Protein AF-A0A0Q0E1R9-F1 (afdb_monomer_lite)

pLDDT: mean 78.46, std 16.95, range [34.97, 96.44]

Secondary structure (DSSP, 8-state):
------GGGGSSHHHHHHHHHHHHHHHHIIIIIIIHHHTTSS--GGGS-HHHHHHHHHHHHHHHHHHHHHHHHHHHHHS----

Foldseek 3Di:
DDPPPPPVLVPPPPVLLVVLLVVLVVVLCCVQVPVCVVVVVDHHLVVDDPVSNCCSSVVSSVVSSVVSSVVSVVCVVPPDPPD

Organism: NCBI:txid264459

Sequence (83 aa):
MDFRINQRLLRYPRVAVWQGFGFGMLVTLAFHGVLLPMFHWAPPLWELPPAEWASETFGHLLWIWVIEVIRRDLQQRWSPDHG

Radius of gyration: 17.26 Å; chains: 1; bounding box: 36×36×49 Å

InterPro domains:
  IPR009898 Protein of unknown function DUF1440 [PF07274] (11-69)

Structure (mmCIF, N/CA/C/O backbone):
data_AF-A0A0Q0E1R9-F1
#
_entry.id   AF-A0A0Q0E1R9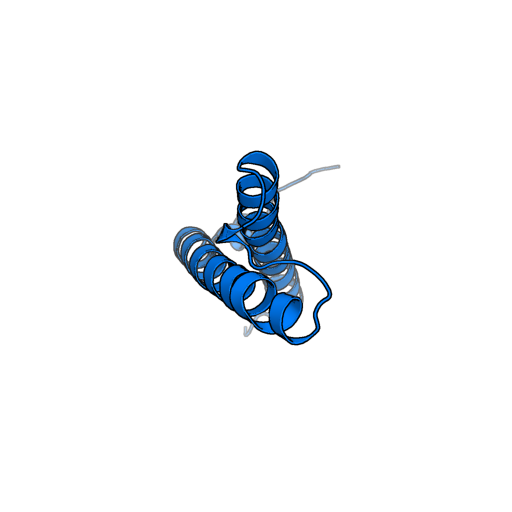-F1
#
loop_
_atom_site.group_PDB
_atom_site.id
_atom_site.type_symbol
_atom_site.label_atom_id
_atom_site.label_alt_id
_atom_site.label_comp_id
_atom_site.label_asym_id
_atom_site.label_entity_id
_atom_site.label_seq_id
_atom_site.pdbx_PDB_ins_code
_atom_site.Cartn_x
_atom_site.Cartn_y
_atom_site.Cartn_z
_atom_site.occupancy
_atom_site.B_iso_or_equiv
_atom_site.auth_seq_id
_atom_site.auth_comp_id
_atom_site.auth_asym_id
_atom_site.auth_atom_id
_atom_site.pdbx_PDB_model_num
ATOM 1 N N . MET A 1 1 ? -11.663 22.491 22.283 1.00 34.97 1 MET A N 1
ATOM 2 C CA . MET A 1 1 ? -11.567 21.192 21.591 1.00 34.97 1 MET A CA 1
ATOM 3 C C . MET A 1 1 ? -10.437 20.421 22.243 1.00 34.97 1 MET A C 1
ATOM 5 O O . MET A 1 1 ? -9.284 20.751 22.012 1.00 34.97 1 MET A O 1
ATOM 9 N N . ASP A 1 2 ? -10.774 19.515 23.158 1.00 35.38 2 ASP A N 1
ATOM 10 C CA . ASP A 1 2 ? -9.807 18.739 23.938 1.00 35.38 2 ASP A CA 1
ATOM 11 C C . ASP A 1 2 ? -9.561 17.402 23.226 1.00 35.38 2 ASP A C 1
ATOM 13 O O . ASP A 1 2 ? -10.418 16.518 23.215 1.00 35.38 2 ASP A O 1
ATOM 17 N N . PHE A 1 3 ? -8.417 17.290 22.551 1.00 44.84 3 PHE A N 1
ATOM 18 C CA . PHE A 1 3 ? -7.994 16.077 21.854 1.00 44.84 3 PHE A CA 1
ATOM 19 C C . PHE A 1 3 ? -7.314 15.140 22.863 1.00 44.84 3 PHE A C 1
ATOM 21 O O . PHE A 1 3 ? -6.111 14.888 22.796 1.00 44.84 3 PHE A O 1
ATOM 28 N N . ARG A 1 4 ? -8.069 14.632 23.849 1.00 43.78 4 ARG A N 1
ATOM 29 C CA . ARG A 1 4 ? -7.561 13.571 24.731 1.00 43.78 4 ARG A CA 1
ATOM 30 C C . ARG A 1 4 ? -7.464 12.289 23.913 1.00 43.78 4 ARG A C 1
ATOM 32 O O . ARG A 1 4 ? -8.448 11.571 23.757 1.00 43.78 4 ARG A O 1
ATOM 39 N N . ILE A 1 5 ? -6.274 12.001 23.387 1.00 52.34 5 ILE A N 1
ATOM 40 C CA . ILE A 1 5 ? -5.930 10.686 22.837 1.00 52.34 5 ILE A CA 1
ATOM 41 C C . ILE A 1 5 ? -6.195 9.662 23.949 1.00 52.34 5 ILE A C 1
ATOM 43 O O . ILE A 1 5 ? -5.467 9.585 24.941 1.00 52.34 5 ILE A O 1
ATOM 47 N N . ASN A 1 6 ? -7.293 8.923 23.825 1.00 41.91 6 ASN A N 1
ATOM 48 C CA . ASN A 1 6 ? -7.712 7.924 24.793 1.00 41.91 6 ASN A CA 1
ATOM 49 C C . ASN A 1 6 ? -6.637 6.826 24.856 1.00 41.91 6 ASN A C 1
ATOM 51 O O . ASN A 1 6 ? -6.398 6.120 23.876 1.00 41.91 6 ASN A O 1
ATOM 55 N N . GLN A 1 7 ? -5.981 6.668 26.010 1.00 50.81 7 GLN A N 1
ATOM 56 C CA . GLN A 1 7 ? -4.882 5.710 26.202 1.00 50.81 7 GLN A CA 1
ATOM 57 C C . GLN A 1 7 ? -5.305 4.233 26.040 1.00 50.81 7 GLN A C 1
ATOM 59 O O . GLN A 1 7 ? -4.457 3.343 26.060 1.00 50.81 7 GLN A O 1
ATOM 64 N N . ARG A 1 8 ? -6.598 3.945 25.811 1.00 51.31 8 ARG A N 1
ATOM 65 C CA . ARG A 1 8 ? -7.091 2.607 25.437 1.00 51.31 8 ARG A CA 1
ATOM 66 C C . ARG A 1 8 ? -6.655 2.147 24.035 1.00 51.31 8 ARG A C 1
ATOM 68 O O . ARG A 1 8 ? -6.604 0.937 23.815 1.00 51.31 8 ARG A O 1
ATOM 75 N N . LEU A 1 9 ? -6.280 3.056 23.126 1.00 52.81 9 LEU A N 1
ATOM 76 C CA . LEU A 1 9 ? -5.833 2.724 21.757 1.00 52.81 9 LEU A CA 1
ATOM 77 C C . LEU A 1 9 ? -4.548 1.877 21.709 1.00 52.81 9 LEU A C 1
ATOM 79 O O . LEU A 1 9 ? -4.297 1.144 20.756 1.00 52.81 9 LEU A O 1
ATOM 83 N N . LEU A 1 10 ? -3.734 1.936 22.763 1.00 53.22 10 LEU A N 1
ATOM 84 C CA . LEU A 1 10 ? -2.395 1.349 22.812 1.00 53.22 10 LEU A CA 1
ATOM 85 C C . LEU A 1 10 ? -2.304 0.178 23.796 1.00 53.22 10 LEU A C 1
ATOM 87 O O . LEU A 1 10 ? -1.254 -0.046 24.389 1.00 53.22 10 LEU A O 1
ATOM 91 N N . ARG A 1 11 ? -3.382 -0.594 23.997 1.00 54.62 11 ARG A N 1
ATOM 92 C CA . ARG A 1 11 ? -3.328 -1.736 24.929 1.00 54.62 11 ARG A CA 1
ATOM 93 C C . ARG A 1 11 ? -2.444 -2.891 24.418 1.00 54.62 11 ARG A C 1
ATOM 95 O O . ARG A 1 11 ? -1.935 -3.642 25.238 1.00 54.62 11 ARG A O 1
ATOM 102 N N . TYR A 1 12 ? -2.175 -2.978 23.102 1.00 55.50 12 TYR A N 1
ATOM 103 C CA . TYR A 1 12 ? -1.227 -3.943 22.497 1.00 55.50 12 TYR A CA 1
ATOM 104 C C . TYR A 1 12 ? -0.534 -3.420 21.212 1.00 55.50 12 TYR A C 1
ATOM 106 O O . TYR A 1 12 ? -0.755 -3.965 20.127 1.00 55.50 12 TYR A O 1
ATOM 114 N N . PRO A 1 13 ? 0.318 -2.381 21.278 1.00 59.59 13 PRO A N 1
ATOM 115 C CA . PRO A 1 13 ? 0.852 -1.729 20.083 1.00 59.59 13 PRO A CA 1
ATOM 116 C C . PRO A 1 13 ? 1.995 -2.511 19.424 1.00 59.59 13 PRO A C 1
ATOM 118 O O . PRO A 1 13 ? 2.072 -2.575 18.204 1.00 59.59 13 PRO A O 1
ATOM 121 N N . ARG A 1 14 ? 2.867 -3.170 20.198 1.00 52.41 14 ARG A N 1
ATOM 122 C CA . ARG A 1 14 ? 4.046 -3.861 19.637 1.00 52.41 14 ARG A CA 1
ATOM 123 C C . ARG A 1 14 ? 3.688 -5.114 18.841 1.00 52.41 14 ARG A C 1
ATOM 125 O O . ARG A 1 14 ? 4.237 -5.319 17.768 1.00 52.41 14 ARG A O 1
ATOM 132 N N . VAL A 1 15 ? 2.754 -5.928 19.334 1.00 54.72 15 VAL A N 1
ATOM 133 C CA . VAL A 1 15 ? 2.322 -7.151 18.630 1.00 54.72 15 VAL A CA 1
ATOM 134 C C . VAL A 1 15 ? 1.588 -6.801 17.328 1.00 54.72 15 VAL A C 1
ATOM 136 O O . VAL A 1 15 ? 1.777 -7.481 16.328 1.00 54.72 15 VAL A O 1
ATOM 139 N N . ALA A 1 16 ? 0.834 -5.694 17.314 1.00 61.16 16 ALA A N 1
ATOM 140 C CA . ALA A 1 16 ? 0.175 -5.159 16.119 1.00 61.16 16 ALA A CA 1
ATOM 141 C C . ALA A 1 16 ? 1.150 -4.833 14.994 1.00 61.16 16 ALA A C 1
ATOM 143 O O . ALA A 1 16 ? 0.942 -5.221 13.851 1.00 61.16 16 ALA A O 1
ATOM 144 N N . VAL A 1 17 ? 2.214 -4.107 15.347 1.00 64.75 17 VAL A N 1
ATOM 145 C CA . VAL A 1 17 ? 3.203 -3.608 14.393 1.00 64.75 17 VAL A CA 1
ATOM 146 C C . VAL A 1 17 ? 3.916 -4.782 13.728 1.00 64.75 17 VAL A C 1
ATOM 148 O O . VAL A 1 17 ? 4.020 -4.819 12.507 1.00 64.75 17 VAL A O 1
ATOM 151 N N . TRP A 1 18 ? 4.329 -5.783 14.511 1.00 67.81 18 TRP A N 1
ATOM 152 C CA . TRP A 1 18 ? 5.022 -6.956 13.975 1.00 67.81 18 TRP A CA 1
ATOM 153 C C . TRP A 1 18 ? 4.109 -7.886 13.166 1.00 67.81 18 TRP A C 1
ATOM 155 O O . TRP A 1 18 ? 4.546 -8.426 12.152 1.00 67.81 18 TRP A O 1
ATOM 165 N N . GLN A 1 19 ? 2.838 -8.039 13.555 1.00 69.62 19 GLN A N 1
ATOM 166 C CA . GLN A 1 19 ? 1.858 -8.798 12.766 1.00 69.62 19 GLN A CA 1
ATOM 167 C C . GLN A 1 19 ? 1.520 -8.098 11.443 1.00 69.62 19 GLN A C 1
ATOM 169 O O . GLN A 1 19 ? 1.487 -8.753 10.404 1.00 69.62 19 GLN A O 1
ATOM 174 N N . GLY A 1 20 ? 1.335 -6.774 11.461 1.00 74.56 20 GLY A N 1
ATOM 175 C CA . GLY A 1 20 ? 1.105 -5.975 10.255 1.00 74.56 20 GLY A CA 1
ATOM 176 C C . GLY A 1 20 ? 2.296 -6.013 9.298 1.00 74.56 20 GLY A C 1
ATOM 177 O O . GLY A 1 20 ? 2.107 -6.165 8.097 1.00 74.56 20 GLY A O 1
ATOM 178 N N . PHE A 1 21 ? 3.522 -5.976 9.826 1.00 80.88 21 PHE A N 1
ATOM 179 C CA . PHE A 1 21 ? 4.738 -6.120 9.026 1.00 80.88 21 PHE A CA 1
ATOM 180 C C . PHE A 1 21 ? 4.825 -7.491 8.337 1.00 80.88 21 PHE A C 1
ATOM 182 O O . PHE A 1 21 ? 5.050 -7.565 7.130 1.00 80.88 21 PHE A O 1
ATOM 189 N N . GLY A 1 22 ? 4.605 -8.582 9.083 1.00 85.12 22 GLY A N 1
ATOM 190 C CA . GLY A 1 22 ? 4.631 -9.937 8.525 1.00 85.12 22 GLY A CA 1
ATOM 191 C C . GLY A 1 22 ? 3.550 -10.161 7.463 1.00 85.12 22 GLY A C 1
ATOM 192 O O . GLY A 1 22 ? 3.831 -10.716 6.402 1.00 85.12 22 GLY A O 1
ATOM 193 N N . PHE A 1 23 ? 2.332 -9.673 7.713 1.00 85.06 23 PHE A N 1
ATOM 194 C CA . PHE A 1 23 ? 1.250 -9.720 6.731 1.00 85.06 23 PHE A CA 1
ATOM 195 C C . PHE A 1 23 ? 1.559 -8.861 5.497 1.00 85.06 23 PHE A C 1
ATOM 197 O O . PHE A 1 23 ? 1.341 -9.310 4.376 1.00 85.06 23 PHE A O 1
ATOM 204 N N . GLY A 1 24 ? 2.142 -7.674 5.684 1.00 86.81 24 GLY A N 1
ATOM 205 C CA . GLY A 1 24 ? 2.559 -6.800 4.591 1.00 86.81 24 GLY A CA 1
ATOM 206 C C . GLY A 1 24 ? 3.562 -7.456 3.650 1.00 86.81 24 GLY A C 1
ATOM 207 O O . GLY A 1 24 ? 3.331 -7.477 2.446 1.00 86.81 24 GLY A O 1
ATOM 208 N N . MET A 1 25 ? 4.602 -8.094 4.193 1.00 89.38 25 MET A N 1
ATOM 209 C CA . MET A 1 25 ? 5.562 -8.865 3.392 1.00 89.38 25 MET A CA 1
ATOM 210 C C . MET A 1 25 ? 4.895 -9.996 2.601 1.00 89.38 25 MET A C 1
ATOM 212 O O . MET A 1 25 ? 5.221 -10.214 1.434 1.00 89.38 25 MET A O 1
ATOM 216 N N . LEU A 1 26 ? 3.952 -10.712 3.221 1.00 91.00 26 LEU A N 1
ATOM 217 C CA . LEU A 1 26 ? 3.226 -11.795 2.560 1.00 91.00 26 LEU A CA 1
ATOM 218 C C . LEU A 1 26 ? 2.377 -11.275 1.391 1.00 91.00 26 LEU A C 1
ATOM 220 O O . LEU A 1 26 ? 2.372 -11.893 0.327 1.00 91.00 26 LEU A O 1
ATOM 224 N N . VAL A 1 27 ? 1.712 -10.129 1.555 1.00 91.38 27 VAL A N 1
ATOM 225 C CA . VAL A 1 27 ? 0.937 -9.491 0.481 1.00 91.38 27 VAL A CA 1
ATOM 226 C C . VAL A 1 27 ? 1.848 -9.013 -0.650 1.00 91.38 27 VAL A C 1
ATOM 228 O O . VAL A 1 27 ? 1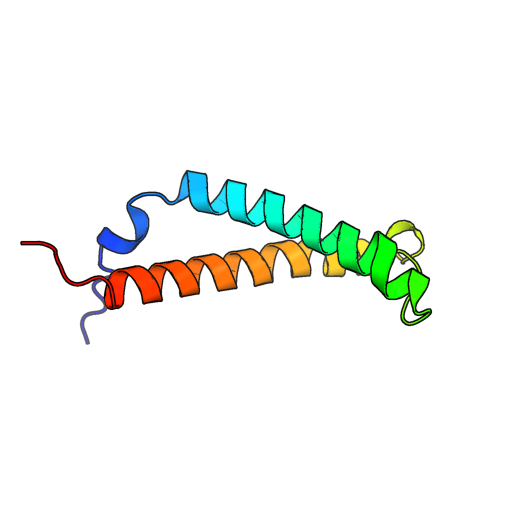.540 -9.296 -1.807 1.00 91.38 27 VAL A O 1
ATOM 231 N N . THR A 1 28 ? 2.989 -8.382 -0.346 1.00 91.88 28 THR A N 1
ATOM 232 C CA . THR A 1 28 ? 3.968 -7.963 -1.365 1.00 91.88 28 THR A CA 1
ATOM 233 C C . THR A 1 28 ? 4.408 -9.144 -2.227 1.00 91.88 28 THR A C 1
ATOM 235 O O . THR A 1 28 ? 4.381 -9.063 -3.453 1.00 91.88 28 THR A O 1
ATOM 238 N N . LEU A 1 29 ? 4.768 -10.271 -1.602 1.00 91.88 29 LEU A N 1
ATOM 239 C CA . LEU A 1 29 ? 5.192 -11.473 -2.321 1.00 91.88 29 LEU A CA 1
ATOM 240 C C . LEU A 1 29 ? 4.048 -12.106 -3.121 1.00 91.88 29 LEU A C 1
ATOM 242 O O . LEU A 1 29 ? 4.251 -12.492 -4.269 1.00 91.88 29 LEU A O 1
ATOM 246 N N . ALA A 1 30 ? 2.846 -12.197 -2.549 1.00 93.44 30 ALA A N 1
ATOM 247 C CA . ALA A 1 30 ? 1.697 -12.782 -3.233 1.00 93.44 30 ALA A CA 1
ATOM 248 C C . ALA A 1 30 ? 1.290 -11.968 -4.471 1.00 93.44 30 ALA A C 1
ATOM 250 O O . ALA A 1 30 ? 1.073 -12.536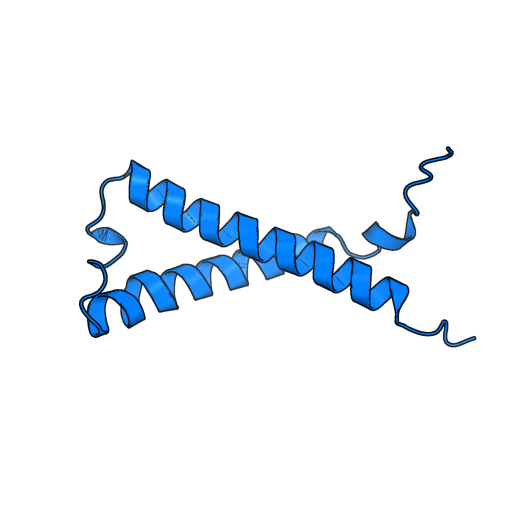 -5.539 1.00 93.44 30 ALA A O 1
ATOM 251 N N . PHE A 1 31 ? 1.220 -10.640 -4.362 1.00 93.06 31 PHE A N 1
ATOM 252 C CA . PHE A 1 31 ? 0.809 -9.796 -5.481 1.00 93.06 31 PHE A CA 1
ATOM 253 C C . PHE A 1 31 ? 1.940 -9.571 -6.476 1.00 93.06 31 PHE A C 1
ATOM 255 O O . PHE A 1 31 ? 1.816 -9.966 -7.631 1.00 93.06 31 PHE A O 1
ATOM 262 N N . HIS A 1 32 ? 3.060 -9.000 -6.045 1.00 91.38 32 HIS A N 1
ATOM 263 C CA . HIS A 1 32 ? 4.132 -8.624 -6.965 1.00 91.38 32 HIS A CA 1
ATOM 264 C C . HIS A 1 32 ? 5.058 -9.780 -7.328 1.00 91.38 32 HIS A C 1
ATOM 266 O O . HIS A 1 32 ? 5.748 -9.703 -8.336 1.00 91.38 32 HIS A O 1
ATOM 272 N N . GLY A 1 33 ? 5.104 -10.846 -6.531 1.00 90.25 33 GLY A N 1
ATOM 273 C CA . GLY A 1 33 ? 5.876 -12.038 -6.876 1.00 90.25 33 GLY A CA 1
ATOM 274 C C . GLY A 1 33 ? 5.093 -13.050 -7.710 1.00 90.25 33 GLY A C 1
ATOM 275 O O . GLY A 1 33 ? 5.700 -13.772 -8.495 1.00 90.25 33 GLY A O 1
ATOM 276 N N . VAL A 1 34 ? 3.764 -13.123 -7.548 1.00 91.75 34 VAL A N 1
ATOM 277 C CA . VAL A 1 34 ? 2.952 -14.199 -8.145 1.00 91.75 34 VAL A CA 1
ATOM 278 C C . VAL A 1 34 ? 1.809 -13.669 -9.001 1.00 91.75 34 VAL A C 1
ATOM 280 O O . VAL A 1 34 ? 1.789 -13.950 -10.195 1.00 91.75 34 VAL A O 1
ATOM 283 N N . LEU A 1 35 ? 0.863 -12.911 -8.437 1.00 95.56 35 LEU A N 1
ATOM 284 C CA . LEU A 1 35 ? -0.357 -12.533 -9.161 1.00 95.56 35 LEU A CA 1
ATOM 285 C C . LEU A 1 35 ? -0.071 -11.599 -10.345 1.00 95.56 35 LEU A C 1
ATOM 287 O O . LEU A 1 35 ? -0.465 -11.909 -11.465 1.00 95.56 35 LEU A O 1
ATOM 291 N N . LEU A 1 36 ? 0.631 -10.483 -10.135 1.00 93.94 36 LEU A N 1
ATOM 292 C CA . LEU A 1 36 ? 0.897 -9.513 -11.204 1.00 93.94 36 LEU A CA 1
ATOM 293 C C . LEU A 1 36 ? 1.716 -10.115 -12.359 1.00 93.94 36 LEU A C 1
ATOM 295 O O . LEU A 1 36 ? 1.306 -9.918 -13.507 1.00 93.94 36 LEU A O 1
ATOM 299 N N . PRO A 1 37 ? 2.784 -10.900 -12.103 1.00 92.88 37 PRO A N 1
ATOM 300 C CA . PRO A 1 37 ? 3.507 -11.591 -13.169 1.00 92.88 37 PRO A CA 1
ATOM 301 C C . PRO A 1 37 ? 2.650 -12.636 -13.883 1.00 92.88 37 PRO A C 1
ATOM 303 O O . PRO A 1 37 ? 2.669 -12.712 -15.108 1.00 92.88 37 PRO A O 1
ATOM 306 N N . MET A 1 38 ? 1.848 -13.410 -13.142 1.00 95.75 38 MET A N 1
ATOM 307 C CA . MET A 1 38 ? 0.977 -14.448 -13.709 1.00 95.75 38 MET A CA 1
ATOM 308 C C . MET A 1 38 ? -0.056 -13.872 -14.684 1.00 95.75 38 MET A C 1
ATOM 310 O O . MET A 1 38 ? -0.340 -14.477 -15.718 1.00 95.75 38 MET A O 1
ATOM 314 N N . PHE A 1 39 ? -0.597 -12.691 -14.382 1.00 96.44 39 PHE A N 1
ATOM 315 C CA . PHE A 1 39 ? -1.552 -11.994 -15.245 1.00 96.44 39 PHE A CA 1
ATOM 316 C C . PHE A 1 39 ? -0.899 -11.023 -16.237 1.00 96.44 39 PHE A C 1
ATOM 318 O O . PHE A 1 39 ? -1.614 -10.366 -16.991 1.00 96.44 39 PHE A O 1
ATOM 325 N N . HIS A 1 40 ? 0.436 -10.960 -16.285 1.00 90.44 40 HIS A N 1
ATOM 326 C CA . HIS A 1 40 ? 1.201 -10.055 -17.149 1.00 90.44 40 HIS A CA 1
ATOM 327 C C . HIS A 1 40 ? 0.858 -8.566 -16.942 1.00 90.44 40 HIS A C 1
ATOM 329 O O . HIS A 1 40 ? 0.936 -7.769 -17.875 1.00 90.44 40 HIS A O 1
ATOM 335 N N . TRP A 1 41 ? 0.454 -8.175 -15.729 1.00 93.81 41 TRP A N 1
ATOM 336 C CA . TRP A 1 41 ? 0.131 -6.779 -15.396 1.00 93.81 41 TRP A CA 1
ATOM 337 C C . TRP A 1 41 ? 1.359 -5.976 -14.982 1.00 93.81 41 TRP A C 1
ATOM 339 O O . TRP A 1 41 ? 1.422 -4.775 -15.230 1.00 93.81 41 TRP A O 1
ATOM 349 N N . ALA A 1 42 ? 2.333 -6.638 -14.363 1.00 89.56 42 ALA A N 1
ATOM 350 C CA . ALA A 1 42 ? 3.628 -6.064 -14.031 1.00 89.56 42 ALA A CA 1
ATOM 351 C C . ALA A 1 42 ? 4.685 -7.178 -13.997 1.00 89.56 42 ALA A C 1
ATOM 353 O O . ALA A 1 42 ? 4.340 -8.326 -13.686 1.00 89.56 42 ALA A O 1
ATOM 354 N N . PRO A 1 43 ? 5.957 -6.867 -14.298 1.00 89.44 43 PRO A N 1
ATOM 355 C CA . PRO A 1 43 ? 7.048 -7.799 -14.054 1.00 89.44 43 PRO A CA 1
ATOM 356 C C . PRO A 1 43 ? 7.177 -8.080 -12.546 1.00 89.44 43 PRO A C 1
ATOM 358 O O . PRO A 1 43 ? 6.712 -7.288 -11.716 1.00 89.44 43 PRO A O 1
ATOM 361 N N . PRO A 1 44 ? 7.777 -9.217 -12.166 1.00 89.44 44 PRO A N 1
ATOM 362 C CA . PRO A 1 44 ? 7.931 -9.567 -10.768 1.00 89.44 44 PRO A CA 1
ATOM 363 C C . PRO A 1 44 ? 8.802 -8.569 -10.010 1.00 89.44 44 PRO A C 1
ATOM 365 O O . PRO A 1 44 ? 9.707 -7.952 -10.568 1.00 89.44 44 PRO A O 1
ATOM 368 N N . LEU A 1 45 ? 8.554 -8.452 -8.703 1.00 88.06 45 LEU A N 1
ATOM 369 C CA . LEU A 1 45 ? 9.165 -7.434 -7.839 1.00 88.06 45 LEU A CA 1
ATOM 370 C C . LEU A 1 45 ? 10.702 -7.342 -7.979 1.00 88.06 45 LEU A C 1
ATOM 372 O O . LEU A 1 45 ? 11.263 -6.255 -7.918 1.00 88.06 45 LEU A O 1
ATOM 376 N N . TRP A 1 46 ? 11.391 -8.472 -8.167 1.00 87.88 46 TRP A N 1
ATOM 377 C CA . TRP A 1 46 ? 12.857 -8.558 -8.283 1.00 87.88 46 TRP A CA 1
ATOM 378 C C . TRP A 1 46 ? 13.427 -8.143 -9.649 1.00 87.88 46 TRP A C 1
ATOM 380 O O . TRP A 1 46 ? 14.644 -8.111 -9.808 1.00 87.88 46 TRP A O 1
ATOM 390 N N . GLU A 1 47 ? 12.576 -7.826 -10.621 1.00 90.56 47 GLU A N 1
ATOM 391 C CA . GLU A 1 47 ? 12.970 -7.286 -11.929 1.00 90.56 47 GLU A CA 1
ATOM 392 C C . GLU A 1 47 ? 12.780 -5.762 -12.010 1.00 90.56 47 GLU A C 1
ATOM 394 O O . GLU A 1 47 ? 13.204 -5.137 -12.982 1.00 90.56 47 GLU A O 1
ATOM 399 N N . LEU A 1 48 ? 12.174 -5.151 -10.985 1.00 88.69 48 LEU A N 1
ATOM 400 C CA . LEU A 1 48 ? 11.939 -3.711 -10.926 1.00 88.69 48 LEU A CA 1
ATOM 401 C C . LEU A 1 48 ? 13.213 -2.929 -10.546 1.00 88.69 48 LEU A C 1
ATOM 403 O O . LEU A 1 48 ? 14.063 -3.432 -9.802 1.00 88.69 48 LEU A O 1
ATOM 407 N N . PRO A 1 49 ? 13.340 -1.660 -10.984 1.00 93.88 49 PRO A N 1
ATOM 408 C CA . PRO A 1 49 ? 14.356 -0.743 -10.487 1.00 93.88 49 PRO A CA 1
ATOM 409 C C . PRO A 1 49 ? 14.353 -0.653 -8.948 1.00 93.88 49 PRO A C 1
ATOM 411 O O . PRO A 1 49 ? 13.287 -0.700 -8.331 1.00 93.88 49 PRO A O 1
ATOM 414 N N . PRO A 1 50 ? 15.508 -0.418 -8.293 1.00 90.69 50 PRO A N 1
ATOM 415 C CA . PRO A 1 50 ? 15.597 -0.407 -6.828 1.00 90.69 50 PRO A CA 1
ATOM 416 C C . PRO A 1 50 ? 14.647 0.576 -6.132 1.00 90.69 50 PRO A C 1
ATOM 418 O O . PRO A 1 50 ? 14.177 0.309 -5.027 1.00 90.69 50 PRO A O 1
ATOM 421 N N . ALA A 1 51 ? 14.359 1.713 -6.772 1.00 91.00 51 ALA A N 1
ATOM 422 C CA . ALA A 1 51 ? 13.421 2.701 -6.251 1.00 91.00 51 ALA A CA 1
ATOM 423 C C . ALA A 1 51 ? 11.980 2.168 -6.224 1.00 91.00 51 ALA A C 1
ATOM 425 O O . ALA A 1 51 ? 11.291 2.352 -5.225 1.00 91.00 51 ALA A O 1
ATOM 426 N N . GLU A 1 52 ? 11.559 1.470 -7.280 1.00 89.94 52 GLU A N 1
ATOM 427 C CA . GLU A 1 52 ? 10.234 0.849 -7.378 1.00 89.94 52 GLU A CA 1
ATOM 428 C C . GLU A 1 52 ?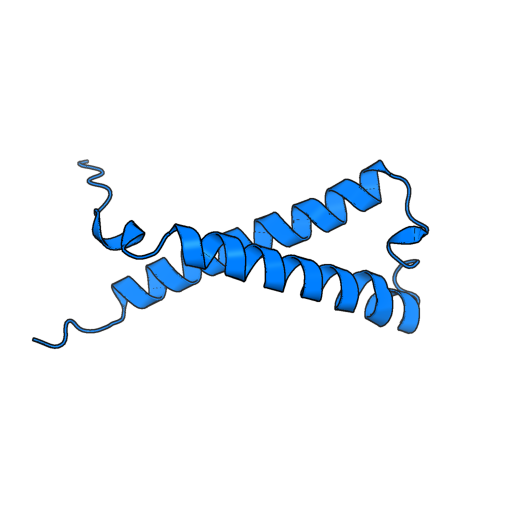 10.119 -0.342 -6.429 1.00 89.94 52 GLU A C 1
ATOM 430 O O . GLU A 1 52 ? 9.150 -0.454 -5.685 1.00 89.94 52 GLU A O 1
ATOM 435 N N . TRP A 1 53 ? 11.160 -1.173 -6.346 1.00 88.69 53 TRP A N 1
ATOM 436 C CA . TRP A 1 53 ? 11.229 -2.256 -5.364 1.00 88.69 53 TRP A CA 1
ATOM 437 C C . TRP A 1 53 ? 11.031 -1.747 -3.926 1.00 88.69 53 TRP A C 1
ATOM 439 O O . TRP A 1 53 ? 10.271 -2.328 -3.141 1.00 88.69 53 TRP A O 1
ATOM 449 N N . ALA A 1 54 ? 11.680 -0.628 -3.587 1.00 90.62 54 ALA A N 1
ATOM 450 C CA . ALA A 1 54 ? 11.554 0.008 -2.283 1.00 90.62 54 ALA A CA 1
ATOM 451 C C . ALA A 1 54 ? 10.172 0.641 -2.075 1.00 90.62 54 ALA A C 1
ATOM 453 O O . ALA A 1 54 ? 9.585 0.453 -1.009 1.00 90.62 54 ALA A O 1
ATOM 454 N N . SER A 1 55 ? 9.635 1.366 -3.063 1.00 91.25 55 SER A N 1
ATOM 455 C CA . SER A 1 55 ? 8.324 2.007 -2.938 1.00 91.25 55 SER A CA 1
ATOM 456 C C . SER A 1 55 ? 7.193 0.993 -2.849 1.00 91.25 55 SER A C 1
ATOM 458 O O . SER A 1 55 ? 6.296 1.179 -2.033 1.00 91.25 55 SER A O 1
ATOM 460 N N . GLU A 1 56 ? 7.254 -0.096 -3.616 1.00 90.38 56 GLU A N 1
ATOM 461 C CA . GLU A 1 56 ? 6.257 -1.164 -3.563 1.00 90.38 56 GLU A CA 1
ATOM 462 C C . GLU A 1 56 ? 6.312 -1.887 -2.221 1.00 90.38 56 GLU A C 1
ATOM 464 O O . GLU A 1 56 ? 5.295 -2.022 -1.545 1.00 90.38 56 GLU A O 1
ATOM 469 N N . THR A 1 57 ? 7.503 -2.277 -1.760 1.00 89.44 57 THR A N 1
ATOM 470 C CA . THR A 1 57 ? 7.644 -2.974 -0.474 1.00 89.44 57 THR A CA 1
ATOM 471 C C . THR A 1 57 ? 7.246 -2.076 0.697 1.00 89.44 57 THR A C 1
ATOM 473 O O . THR A 1 57 ? 6.458 -2.478 1.551 1.00 89.44 57 THR A O 1
ATOM 476 N N . PHE A 1 58 ? 7.750 -0.841 0.748 1.00 91.12 58 PHE A N 1
ATOM 477 C CA . PHE A 1 58 ? 7.439 0.090 1.833 1.00 91.12 58 PHE A CA 1
ATOM 478 C C . PHE A 1 58 ? 5.983 0.550 1.792 1.00 91.12 58 PHE A C 1
ATOM 480 O O . PHE A 1 58 ? 5.332 0.607 2.836 1.00 91.12 58 PHE A O 1
ATOM 487 N N . GLY A 1 59 ? 5.455 0.815 0.596 1.00 91.19 59 GLY A N 1
ATOM 488 C CA . GLY A 1 59 ? 4.045 1.103 0.377 1.00 91.19 59 GLY A CA 1
ATOM 489 C C . GLY A 1 59 ? 3.181 -0.016 0.937 1.00 91.19 59 GLY A C 1
ATOM 490 O O . GLY A 1 59 ? 2.272 0.267 1.719 1.00 91.19 59 GLY A O 1
ATOM 491 N N . HIS A 1 60 ? 3.551 -1.274 0.657 1.00 89.94 60 HIS A N 1
ATOM 492 C CA . HIS A 1 60 ? 2.825 -2.447 1.123 1.00 89.94 60 HIS A CA 1
ATOM 493 C C . 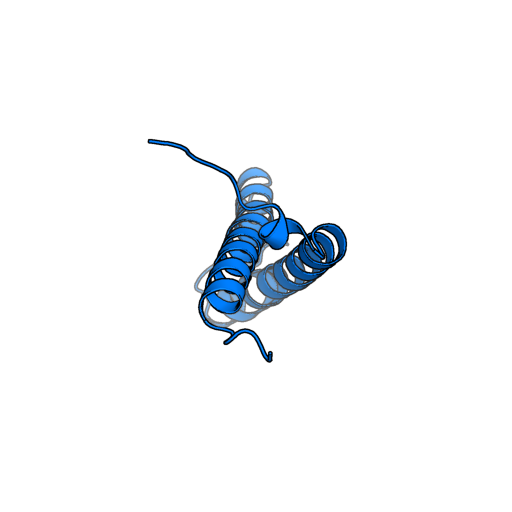HIS A 1 60 ? 2.862 -2.662 2.639 1.00 89.94 60 HIS A C 1
ATOM 495 O O . HIS A 1 60 ? 1.895 -3.127 3.240 1.00 89.94 60 HIS A O 1
ATOM 501 N N . LEU A 1 61 ? 3.960 -2.300 3.284 1.00 89.50 61 LEU A N 1
ATOM 502 C CA . LEU A 1 61 ? 4.059 -2.345 4.738 1.00 89.50 61 LEU A CA 1
ATOM 503 C C . LEU A 1 61 ? 3.251 -1.211 5.379 1.00 89.50 61 LEU A C 1
ATOM 505 O O . LEU A 1 61 ? 2.534 -1.433 6.355 1.00 89.50 61 LEU A O 1
ATOM 509 N N . LEU A 1 62 ? 3.332 -0.007 4.808 1.00 88.81 62 LEU A N 1
ATOM 510 C CA . LEU A 1 62 ? 2.703 1.193 5.347 1.00 88.81 62 LEU A CA 1
ATOM 511 C C . LEU A 1 62 ? 1.175 1.129 5.267 1.00 88.81 62 LEU A C 1
ATOM 513 O O . LEU A 1 62 ? 0.515 1.310 6.287 1.00 88.81 62 LEU A O 1
ATOM 517 N N . TRP A 1 63 ? 0.595 0.862 4.092 1.00 89.00 63 TRP A N 1
ATOM 518 C CA . TRP A 1 63 ? -0.869 0.839 3.938 1.00 89.00 63 TRP A CA 1
ATOM 519 C C . TRP A 1 63 ? -1.532 -0.273 4.770 1.00 89.00 63 TRP A C 1
ATOM 521 O O . TRP A 1 63 ? -2.544 -0.018 5.417 1.00 89.00 63 TRP A O 1
ATOM 531 N N . ILE A 1 64 ? -0.941 -1.472 4.851 1.00 89.25 64 ILE A N 1
ATOM 532 C CA . ILE A 1 64 ? -1.442 -2.579 5.675 1.00 89.25 64 ILE A CA 1
ATOM 533 C C . ILE A 1 64 ? -1.371 -2.221 7.152 1.00 89.25 64 ILE A C 1
ATOM 535 O O . ILE A 1 64 ? -2.319 -2.476 7.896 1.00 89.25 64 ILE A O 1
ATOM 539 N N . TRP A 1 65 ? -0.279 -1.588 7.578 1.00 85.12 65 TRP A N 1
ATOM 540 C CA . TRP A 1 65 ? -0.164 -1.096 8.940 1.00 85.12 65 TRP A CA 1
ATOM 541 C C . TRP A 1 65 ? -1.225 -0.028 9.249 1.00 85.12 65 TRP A C 1
ATOM 543 O O . TRP A 1 65 ? -1.873 -0.104 10.292 1.00 85.12 65 TRP A O 1
ATOM 553 N N . VAL A 1 66 ? -1.476 0.914 8.334 1.00 87.00 66 VAL A N 1
ATOM 554 C CA . VAL A 1 66 ? -2.538 1.927 8.480 1.00 87.00 66 VAL A CA 1
ATOM 555 C C . VAL A 1 66 ? -3.923 1.278 8.568 1.00 87.00 66 VAL A C 1
ATOM 557 O O . VAL A 1 66 ? -4.691 1.615 9.471 1.00 87.00 66 VAL A O 1
ATOM 560 N N . ILE A 1 67 ? -4.241 0.321 7.690 1.00 87.75 67 ILE A N 1
ATOM 561 C CA . ILE A 1 67 ? -5.504 -0.434 7.727 1.00 87.75 67 ILE A CA 1
ATOM 562 C C . ILE A 1 67 ? -5.659 -1.142 9.074 1.00 87.75 67 ILE A C 1
ATOM 564 O O . ILE A 1 67 ? -6.731 -1.090 9.670 1.00 87.75 67 ILE A O 1
ATOM 568 N N . GLU A 1 68 ? -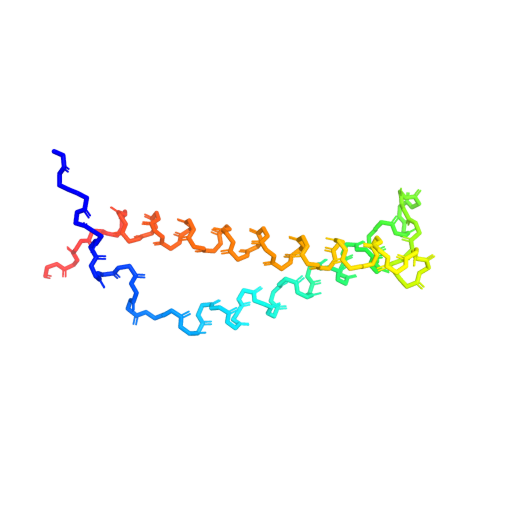4.598 -1.764 9.585 1.00 85.50 68 GLU A N 1
ATOM 569 C CA . GLU A 1 68 ? -4.617 -2.456 10.873 1.00 85.50 68 GLU A CA 1
ATOM 570 C C . GLU A 1 68 ? -4.855 -1.495 12.046 1.00 85.50 68 GLU A C 1
ATOM 572 O O . GLU A 1 68 ? -5.636 -1.802 12.951 1.00 85.50 68 GLU A O 1
ATOM 577 N N . VAL A 1 69 ? -4.231 -0.315 12.025 1.00 81.69 69 VAL A N 1
ATOM 578 C CA . VAL A 1 69 ? -4.471 0.742 13.019 1.00 81.69 69 VAL A CA 1
ATOM 579 C C . VAL A 1 69 ? -5.937 1.180 12.993 1.00 81.69 69 VAL A C 1
ATOM 581 O O . VAL A 1 69 ? -6.584 1.201 14.041 1.00 81.69 69 VAL A O 1
ATOM 584 N N . ILE A 1 70 ? -6.487 1.466 11.809 1.00 85.56 70 ILE A N 1
ATOM 585 C CA . ILE A 1 70 ? -7.885 1.895 11.647 1.00 85.56 70 ILE A CA 1
ATOM 586 C C . ILE A 1 70 ? -8.849 0.778 12.060 1.00 85.56 70 ILE A C 1
ATOM 588 O O . ILE A 1 70 ? -9.796 1.022 12.802 1.00 85.56 70 ILE A O 1
ATOM 592 N N . ARG A 1 71 ? -8.602 -0.467 11.639 1.00 85.75 71 ARG A N 1
ATOM 593 C CA . ARG A 1 71 ? -9.416 -1.636 12.000 1.00 85.75 71 ARG A CA 1
ATOM 594 C C . ARG A 1 71 ? -9.501 -1.799 13.514 1.00 85.75 71 ARG A C 1
ATOM 596 O O . ARG A 1 71 ? -10.583 -2.062 14.033 1.00 85.75 71 ARG A O 1
ATOM 603 N N . ARG A 1 72 ? -8.381 -1.640 14.226 1.00 77.50 72 ARG A N 1
ATOM 604 C CA . ARG A 1 72 ? -8.353 -1.715 15.693 1.00 77.50 72 ARG A CA 1
ATOM 605 C C . ARG A 1 72 ? -9.106 -0.567 16.340 1.00 77.50 72 ARG A C 1
ATOM 607 O O . ARG A 1 72 ? -9.873 -0.823 17.261 1.00 77.50 72 ARG A O 1
ATOM 614 N N . ASP A 1 73 ? -8.926 0.657 15.853 1.00 83.12 73 ASP A N 1
ATOM 615 C CA . ASP A 1 73 ? -9.676 1.819 16.340 1.00 83.12 73 ASP A CA 1
ATOM 616 C C . ASP A 1 73 ? -11.191 1.608 16.172 1.00 83.12 73 ASP A C 1
ATOM 618 O O . ASP A 1 73 ? -11.945 1.759 17.131 1.00 83.12 73 ASP A O 1
ATOM 622 N N . LEU A 1 74 ? -11.640 1.142 15.002 1.00 85.12 74 LEU A N 1
ATOM 623 C CA . LEU A 1 74 ? -13.048 0.820 14.750 1.00 85.12 74 LEU A CA 1
ATOM 624 C C . LEU A 1 74 ? -13.561 -0.313 15.650 1.00 85.12 74 LEU A C 1
ATOM 626 O O . LEU A 1 74 ? -14.634 -0.190 16.238 1.00 85.12 74 LEU A O 1
ATOM 630 N N . GLN A 1 75 ? -12.790 -1.390 15.821 1.00 83.00 75 GLN A N 1
ATOM 631 C CA . GLN A 1 75 ? -13.158 -2.493 16.717 1.00 83.00 75 GLN A CA 1
ATOM 632 C C . GLN A 1 75 ? -13.275 -2.042 18.172 1.00 83.00 75 GLN A C 1
ATOM 634 O O . GLN A 1 75 ? -14.201 -2.449 18.863 1.00 83.00 75 GLN A O 1
ATOM 639 N N . GLN A 1 76 ? -12.380 -1.176 18.644 1.00 79.25 76 GLN A N 1
ATOM 640 C CA . GLN A 1 76 ? -12.458 -0.649 20.005 1.00 79.25 76 GLN A CA 1
ATOM 641 C C . GLN A 1 76 ? -13.643 0.298 20.211 1.00 79.25 76 GLN A C 1
ATOM 643 O O . GLN A 1 76 ? -14.150 0.381 21.324 1.00 79.25 76 GLN A O 1
ATOM 648 N N . ARG A 1 77 ? -14.087 0.998 19.161 1.00 81.06 77 ARG A N 1
ATOM 649 C CA . ARG A 1 77 ? -15.280 1.859 19.199 1.00 81.06 77 ARG A CA 1
ATOM 650 C C . ARG A 1 77 ? -16.588 1.078 19.155 1.00 81.06 77 ARG A C 1
ATOM 652 O O . ARG A 1 77 ? -17.593 1.579 19.648 1.00 81.06 77 ARG A O 1
ATOM 659 N N . TRP A 1 78 ? -16.595 -0.092 18.520 1.00 78.25 78 TRP A N 1
ATOM 660 C CA . TRP A 1 78 ? -17.807 -0.885 18.295 1.00 78.25 78 TRP A CA 1
ATOM 661 C C . TRP A 1 78 ? -17.942 -2.104 19.200 1.00 78.25 78 TRP A C 1
ATOM 663 O O . TRP A 1 78 ? -19.039 -2.650 19.282 1.00 78.25 78 TRP A O 1
ATOM 673 N N . SER A 1 79 ? -16.884 -2.528 19.894 1.00 68.88 79 SER A N 1
ATOM 674 C CA . SER A 1 79 ? -17.029 -3.500 20.975 1.00 68.88 79 SER A CA 1
ATOM 675 C C . SER A 1 79 ? -17.863 -2.872 22.095 1.00 68.88 79 SER A C 1
ATOM 677 O O . SER A 1 79 ? -17.403 -1.897 22.695 1.00 68.88 79 SER A O 1
ATOM 679 N N . PRO A 1 80 ? -19.060 -3.408 22.404 1.00 59.50 80 PRO A N 1
ATOM 680 C CA . PRO A 1 80 ? -19.774 -3.013 23.604 1.00 59.50 80 PRO A CA 1
ATOM 681 C C . PRO A 1 80 ? -18.870 -3.345 24.788 1.00 59.50 80 PRO A C 1
ATOM 683 O O . PRO A 1 80 ? -18.310 -4.443 24.841 1.00 59.50 80 PRO A O 1
ATOM 686 N N . ASP A 1 81 ? -18.703 -2.409 25.720 1.00 62.06 81 ASP A N 1
ATOM 687 C CA . ASP A 1 81 ? -18.121 -2.737 27.015 1.00 62.06 81 ASP A CA 1
ATOM 688 C C . ASP A 1 81 ? -18.942 -3.915 27.580 1.00 62.06 81 ASP A C 1
ATOM 690 O O . ASP A 1 81 ? -20.121 -3.763 27.904 1.00 62.06 81 ASP A O 1
ATOM 694 N N . HIS A 1 82 ? -18.360 -5.117 27.630 1.00 55.69 82 HIS A N 1
ATOM 695 C CA . HIS A 1 82 ? -18.902 -6.192 28.452 1.00 55.69 82 HIS A CA 1
ATOM 696 C C . HIS A 1 82 ? -18.710 -5.730 29.897 1.00 55.69 82 HIS A C 1
ATOM 698 O O . HIS A 1 82 ? -17.600 -5.815 30.427 1.00 55.69 82 HIS A O 1
ATOM 704 N N . GLY A 1 83 ? -19.762 -5.113 30.446 1.00 44.03 83 GLY A N 1
ATOM 705 C CA . GLY A 1 83 ? -19.875 -4.779 31.863 1.00 44.03 83 GLY A CA 1
ATOM 706 C C . GLY A 1 83 ? -19.708 -5.999 32.752 1.00 44.03 83 GLY A C 1
ATOM 707 O O . GLY A 1 83 ? -20.022 -7.120 32.288 1.00 44.03 83 GLY A O 1
#